Protein AF-A0A377CVL3-F1 (afdb_monomer_lite)

Secondary structure (DSSP, 8-state):
-GGGGTSSSTTTTEEEEEEE-SS-EEEEETTEEEEE-TT-EEEE-TT---EEEEES-SSS---EEEEEEE-SS----EEE-TTTS--EEE--GGGT--EEEEEEESTTT---SS--EEEEEEPTT---SS-S----TT--------S--TT--EEEEEEETTEEEEEEE-----

Sequence (174 aa):
MGKQLGVSYFLERRELGVINIGGAGTITVDGQCYEIGHRDALYVGKGAKEVVFASDDTATPAKFYYNCAPAHTTYPTKKVTPDEVSPVTLGDNLTSNRRTINKYFVPDVLETCQLSMGLTELAPGNLWNTMPCHTHERRMEVYFYFNMDDDACVFHMMGQPQETRHIVMHTSRR

Structure (mmCIF, N/CA/C/O backbone):
data_AF-A0A377CVL3-F1
#
_entry.id   AF-A0A377CVL3-F1
#
loop_
_atom_site.group_PDB
_atom_site.id
_atom_site.type_symbol
_atom_site.label_atom_id
_atom_site.label_alt_id
_atom_site.label_comp_id
_atom_site.label_asym_id
_atom_site.label_entity_id
_atom_site.label_seq_id
_atom_site.pdbx_PDB_ins_code
_atom_site.Cartn_x
_atom_site.Cartn_y
_atom_site.Cartn_z
_atom_site.occupancy
_atom_site.B_iso_or_equiv
_atom_site.auth_seq_id
_atom_site.auth_comp_id
_atom_site.auth_asym_id
_atom_site.auth_atom_id
_atom_site.pdbx_PDB_model_num
ATOM 1 N N . MET A 1 1 ? -0.498 5.983 21.688 1.00 65.56 1 MET A N 1
ATOM 2 C CA . MET A 1 1 ? -0.193 6.786 20.481 1.00 65.56 1 MET A CA 1
ATOM 3 C C . MET A 1 1 ? -0.801 8.195 20.491 1.00 65.56 1 MET A C 1
ATOM 5 O O . MET A 1 1 ? -0.075 9.129 20.193 1.00 65.56 1 MET A O 1
ATOM 9 N N . GLY A 1 2 ? -2.086 8.393 20.836 1.00 66.81 2 GLY A N 1
ATOM 10 C CA . GLY A 1 2 ? -2.780 9.688 20.651 1.00 66.81 2 GLY A CA 1
ATOM 11 C C . GLY A 1 2 ? -2.059 10.926 21.209 1.00 66.81 2 GLY A C 1
ATOM 12 O O . GLY A 1 2 ? -1.854 11.894 20.479 1.00 66.81 2 GLY A O 1
ATOM 13 N N . LYS A 1 3 ? -1.571 10.864 22.458 1.00 80.94 3 LYS A N 1
ATOM 14 C CA . LYS A 1 3 ? -0.873 11.991 23.111 1.00 80.9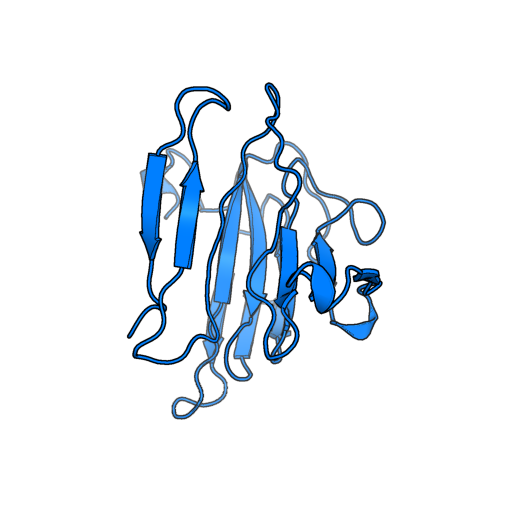4 3 LYS A CA 1
ATOM 15 C C . LYS A 1 3 ? 0.341 12.514 22.329 1.00 80.94 3 LYS A C 1
ATOM 17 O O . LYS A 1 3 ? 0.590 13.711 22.355 1.00 80.94 3 LYS A O 1
ATOM 22 N N . GLN A 1 4 ? 1.068 11.651 21.611 1.00 89.81 4 GLN A N 1
ATOM 23 C CA . GLN A 1 4 ? 2.229 12.053 20.796 1.00 89.81 4 GLN A CA 1
ATOM 24 C C . GLN A 1 4 ? 1.829 12.883 19.566 1.00 89.81 4 GLN A C 1
ATOM 26 O O . GLN A 1 4 ? 2.649 13.609 19.020 1.00 89.81 4 GLN A O 1
ATOM 31 N N . LEU A 1 5 ? 0.569 12.775 19.139 1.00 88.12 5 LEU A N 1
ATOM 32 C CA . LEU A 1 5 ? 0.000 13.475 17.989 1.00 88.12 5 LEU A CA 1
ATOM 33 C C . LEU A 1 5 ? -0.927 14.631 18.405 1.00 88.12 5 LEU A C 1
ATOM 35 O O . LEU A 1 5 ? -1.590 15.210 17.548 1.00 88.12 5 LEU A O 1
ATOM 39 N N . GLY A 1 6 ? -1.008 14.950 19.704 1.00 94.19 6 GLY A N 1
ATOM 40 C CA . GLY A 1 6 ? -1.902 15.990 20.227 1.00 94.19 6 GLY A CA 1
ATOM 41 C C . GLY A 1 6 ? -3.395 15.648 20.141 1.00 94.19 6 GLY A C 1
ATOM 42 O O . GLY A 1 6 ? -4.219 16.555 20.093 1.00 94.19 6 GLY A O 1
ATOM 43 N N . VAL A 1 7 ? -3.750 14.360 20.099 1.00 96.31 7 VAL A N 1
ATOM 44 C CA . VAL A 1 7 ? -5.135 13.859 19.997 1.00 96.31 7 VAL A CA 1
ATOM 45 C C . VAL A 1 7 ? -5.398 12.756 21.033 1.00 96.31 7 VAL A C 1
ATOM 47 O O . VAL A 1 7 ? -4.490 12.309 21.737 1.00 96.31 7 VAL A O 1
ATOM 50 N N . SER A 1 8 ? -6.636 12.289 21.151 1.00 97.12 8 SER A N 1
ATOM 51 C CA . SER A 1 8 ? -7.043 11.272 22.129 1.00 97.12 8 SER A CA 1
ATOM 52 C C . SER A 1 8 ? -6.582 9.867 21.724 1.00 97.12 8 SER A C 1
ATOM 54 O O . SER A 1 8 ? -6.094 9.110 22.562 1.00 97.12 8 SER A O 1
ATOM 56 N N . TYR A 1 9 ? -6.669 9.518 20.435 1.00 97.06 9 TYR A N 1
ATOM 57 C CA . TYR A 1 9 ? -6.281 8.205 19.895 1.00 97.06 9 TYR A CA 1
ATOM 58 C C . TYR A 1 9 ? -5.702 8.312 18.475 1.00 97.06 9 TYR A C 1
ATOM 60 O O . TYR A 1 9 ? -5.754 9.364 17.843 1.00 97.06 9 TYR A O 1
ATOM 68 N N . PHE A 1 10 ? -5.076 7.234 17.992 1.00 97.94 10 PHE A N 1
ATOM 69 C CA . PHE A 1 10 ? -4.224 7.256 16.795 1.00 97.94 10 PHE A CA 1
ATOM 70 C C . PHE A 1 10 ? -4.949 7.732 15.526 1.00 97.94 10 PHE A C 1
ATOM 72 O O . PHE A 1 10 ? -4.428 8.598 14.822 1.00 97.94 10 PHE A O 1
ATOM 79 N N . LEU A 1 11 ? -6.154 7.209 15.264 1.00 98.44 11 LEU A N 1
ATOM 80 C CA . LEU A 1 11 ? -6.927 7.491 14.049 1.00 98.44 11 LEU A CA 1
ATOM 81 C C . LEU A 1 11 ? -8.040 8.530 14.253 1.00 98.44 11 LEU A C 1
ATOM 83 O O . LEU A 1 11 ? -8.945 8.645 13.432 1.00 98.44 11 LEU A O 1
ATOM 87 N N . GLU A 1 12 ? -7.970 9.357 15.305 1.00 98.44 12 GLU A N 1
ATOM 88 C CA . GLU A 1 12 ? -8.983 10.397 15.573 1.00 98.44 12 GLU A CA 1
ATOM 89 C C . GLU A 1 12 ? -9.156 11.372 14.393 1.00 98.44 12 GLU A C 1
ATOM 91 O O . GLU A 1 12 ? -10.264 11.827 14.083 1.00 98.44 12 GLU A O 1
ATOM 96 N N . ARG A 1 13 ? -8.052 11.683 13.706 1.00 98.44 13 ARG A N 1
ATOM 97 C CA . ARG A 1 13 ? -7.980 12.627 12.577 1.00 98.44 13 ARG A CA 1
ATOM 98 C C . ARG A 1 13 ? -7.146 12.073 11.418 1.00 98.44 13 ARG A C 1
ATOM 100 O O . ARG A 1 13 ? -6.480 12.838 10.720 1.00 98.44 13 ARG A O 1
ATOM 107 N N . ARG A 1 14 ? -7.092 10.747 11.276 1.00 98.81 14 ARG A N 1
ATOM 108 C CA . ARG A 1 14 ? -6.212 10.040 10.336 1.00 98.81 14 ARG A CA 1
ATOM 109 C C . ARG A 1 14 ? -6.899 8.819 9.743 1.00 98.81 14 ARG A C 1
ATOM 111 O O . ARG A 1 14 ? -7.761 8.243 10.389 1.00 98.81 14 ARG A O 1
ATOM 118 N N . GLU A 1 15 ? -6.485 8.439 8.545 1.00 98.88 15 GLU A N 1
ATOM 119 C CA . GLU A 1 15 ? -6.808 7.168 7.898 1.00 98.88 15 GLU A CA 1
ATOM 120 C C . GLU A 1 15 ? -5.556 6.289 7.829 1.00 98.88 15 GLU A C 1
ATOM 122 O O . GLU A 1 15 ? -4.429 6.797 7.832 1.00 98.88 15 GLU A O 1
ATOM 127 N N . LEU A 1 16 ? -5.756 4.975 7.779 1.00 98.88 16 LEU A N 1
ATOM 128 C CA . LEU A 1 16 ? -4.691 3.979 7.789 1.00 98.88 16 LEU A CA 1
ATOM 129 C C . LEU A 1 16 ? -4.900 2.983 6.652 1.00 98.88 16 LEU A C 1
ATOM 131 O O . LEU A 1 16 ? -5.975 2.408 6.515 1.00 98.88 16 LEU A O 1
ATOM 135 N N . GLY A 1 17 ? -3.850 2.747 5.877 1.00 98.81 17 GLY A N 1
ATOM 136 C CA . GLY A 1 17 ? -3.789 1.655 4.917 1.00 98.81 17 GLY A CA 1
ATOM 137 C C . GLY A 1 17 ? -2.737 0.643 5.344 1.00 98.81 17 GLY A C 1
ATOM 138 O O . GLY A 1 17 ? -1.613 1.034 5.661 1.00 98.81 17 GLY A O 1
ATOM 139 N N . VAL A 1 18 ? -3.093 -0.641 5.346 1.00 98.88 18 VAL A N 1
ATOM 140 C CA . VAL A 1 18 ? -2.215 -1.755 5.726 1.00 98.88 18 VAL A CA 1
ATOM 141 C C . VAL A 1 18 ? -2.185 -2.794 4.611 1.00 98.88 18 VAL A C 1
ATOM 143 O O . VAL A 1 18 ? -3.242 -3.163 4.115 1.00 98.88 18 VAL A O 1
ATOM 146 N N . ILE A 1 19 ? -1.001 -3.292 4.249 1.00 98.75 19 ILE A N 1
ATOM 147 C CA . ILE A 1 19 ? -0.808 -4.444 3.354 1.00 98.75 19 ILE A CA 1
ATOM 148 C C . ILE A 1 19 ? 0.041 -5.479 4.096 1.00 98.75 19 ILE A C 1
ATOM 150 O O . ILE A 1 19 ? 1.114 -5.148 4.610 1.00 98.75 19 ILE A O 1
ATOM 154 N N . ASN A 1 20 ? -0.424 -6.726 4.163 1.00 98.62 20 ASN A N 1
ATOM 155 C CA . ASN A 1 20 ? 0.339 -7.811 4.771 1.00 98.62 20 ASN A CA 1
ATOM 156 C C . ASN A 1 20 ? 1.291 -8.448 3.750 1.00 98.62 20 ASN A C 1
ATOM 158 O O . ASN A 1 20 ? 0.863 -9.005 2.744 1.00 98.62 20 ASN A O 1
ATOM 162 N N . ILE A 1 21 ? 2.592 -8.394 4.023 1.00 97.69 21 ILE A N 1
ATOM 163 C CA . ILE A 1 21 ? 3.643 -8.980 3.171 1.00 97.69 21 ILE A CA 1
ATOM 164 C C . ILE A 1 21 ? 4.221 -10.281 3.759 1.00 97.69 21 ILE A C 1
ATOM 166 O O . ILE A 1 21 ? 5.152 -10.844 3.191 1.00 97.69 21 ILE A O 1
ATOM 170 N N . GLY A 1 22 ? 3.722 -10.725 4.918 1.00 97.25 22 GLY A N 1
ATOM 171 C CA . GLY A 1 22 ? 4.212 -11.885 5.672 1.00 97.25 22 GLY A CA 1
ATOM 172 C C . GLY A 1 22 ? 3.248 -13.070 5.633 1.00 97.25 22 GLY A C 1
ATOM 173 O O . GLY A 1 22 ? 2.514 -13.233 4.658 1.00 97.25 22 GLY A O 1
ATOM 174 N N . GLY A 1 23 ? 3.269 -13.891 6.689 1.00 98.00 23 GLY A N 1
ATOM 175 C CA . GLY A 1 23 ? 2.295 -14.968 6.900 1.00 98.00 23 GLY A CA 1
ATOM 176 C C . GLY A 1 23 ? 0.914 -14.449 7.312 1.00 98.00 23 GLY A C 1
ATOM 177 O O . GLY A 1 23 ? 0.699 -13.239 7.396 1.00 98.00 23 GLY A O 1
ATOM 178 N N . ALA A 1 24 ? -0.037 -15.355 7.542 1.00 98.56 24 ALA A N 1
ATOM 179 C CA . ALA A 1 24 ? -1.399 -14.988 7.927 1.00 98.56 24 ALA A CA 1
ATOM 180 C C . ALA A 1 24 ? -1.449 -14.331 9.317 1.00 98.56 24 ALA A C 1
ATOM 182 O O . ALA A 1 24 ? -0.663 -14.640 10.220 1.00 98.56 24 ALA A O 1
ATOM 183 N N . GLY A 1 25 ? -2.372 -13.390 9.470 1.00 98.62 25 GLY A N 1
ATOM 184 C CA . GLY A 1 25 ? -2.613 -12.725 10.734 1.00 98.62 25 GLY A CA 1
ATOM 185 C C . GLY A 1 25 ? -3.990 -12.090 10.789 1.00 98.62 25 GLY A C 1
ATOM 186 O O . GLY A 1 25 ? -4.764 -12.126 9.835 1.00 98.62 25 GLY A O 1
ATOM 187 N N . THR A 1 26 ? -4.264 -11.433 11.906 1.00 98.81 26 THR A N 1
ATOM 188 C CA . THR A 1 26 ? -5.544 -10.778 12.167 1.00 98.81 26 THR A CA 1
ATOM 189 C C . THR A 1 26 ? -5.319 -9.310 12.506 1.00 98.81 26 THR A C 1
ATOM 191 O O . THR A 1 26 ? -4.398 -8.963 13.250 1.00 98.81 26 THR A O 1
ATOM 194 N N . ILE A 1 27 ? -6.181 -8.441 11.977 1.00 98.81 27 ILE A N 1
ATOM 195 C CA . ILE A 1 27 ? -6.291 -7.049 12.415 1.00 98.81 27 ILE A CA 1
ATOM 196 C C . ILE A 1 27 ? -7.655 -6.857 13.073 1.00 98.81 27 ILE A C 1
ATOM 198 O O . ILE A 1 27 ? -8.690 -7.075 12.446 1.00 98.81 27 ILE A O 1
ATOM 202 N N . THR A 1 28 ? -7.668 -6.421 14.329 1.00 98.81 28 THR A N 1
ATOM 203 C CA . THR A 1 28 ? -8.895 -6.112 15.070 1.00 98.81 28 THR A CA 1
ATOM 204 C C . THR A 1 28 ? -9.067 -4.602 15.171 1.00 98.81 28 THR A C 1
ATOM 206 O O . THR A 1 28 ? -8.184 -3.920 15.685 1.00 98.81 28 THR A O 1
ATOM 209 N N . VAL A 1 29 ? -10.201 -4.077 14.703 1.00 98.75 29 VAL A N 1
ATOM 210 C CA . VAL A 1 29 ? -10.555 -2.650 14.749 1.00 98.75 29 VAL A CA 1
ATOM 211 C C . VAL A 1 29 ? -11.770 -2.477 15.650 1.00 98.75 29 VAL A C 1
ATOM 213 O O . VAL A 1 29 ? -12.847 -2.961 15.317 1.00 98.75 29 VAL A O 1
ATOM 216 N N . ASP A 1 30 ? -11.599 -1.816 16.796 1.00 98.31 30 ASP A N 1
ATOM 217 C CA . ASP A 1 30 ? -12.669 -1.578 17.782 1.00 98.31 30 ASP A CA 1
ATOM 218 C C . ASP A 1 30 ? -13.495 -2.844 18.122 1.00 98.31 30 ASP A C 1
ATOM 220 O O . ASP A 1 30 ? -14.720 -2.812 18.244 1.00 98.31 30 ASP A O 1
ATOM 224 N N . GLY A 1 31 ? -12.812 -3.986 18.256 1.00 98.06 31 GLY A N 1
ATOM 225 C CA . GLY A 1 31 ? -13.414 -5.292 18.552 1.00 98.06 31 GLY A CA 1
ATOM 226 C C . GLY A 1 31 ? -13.879 -6.097 17.332 1.00 98.06 31 GLY A C 1
ATOM 227 O O . GLY A 1 31 ? -14.180 -7.280 17.478 1.00 98.06 31 GLY A O 1
ATOM 228 N N . GLN A 1 32 ? -13.896 -5.519 16.127 1.00 98.56 32 GLN A N 1
ATOM 229 C CA . GLN A 1 32 ? -14.188 -6.248 14.892 1.00 98.56 32 GLN A CA 1
ATOM 230 C C . GLN A 1 32 ? -12.914 -6.868 14.310 1.00 98.56 32 GLN A C 1
ATOM 232 O O . GLN A 1 32 ? -11.987 -6.149 13.940 1.00 98.56 32 GLN A O 1
ATOM 237 N N . CYS A 1 33 ? -12.873 -8.196 14.200 1.00 98.50 33 CYS A N 1
ATOM 238 C CA . CYS A 1 33 ? -11.734 -8.921 13.637 1.00 98.50 33 CYS A CA 1
ATOM 239 C C . CYS A 1 33 ? -11.814 -9.040 12.112 1.00 98.50 33 CYS A C 1
ATOM 241 O O . CYS A 1 33 ? -12.864 -9.361 11.555 1.00 98.50 33 CYS A O 1
ATOM 243 N N . TYR A 1 34 ? -10.670 -8.844 11.464 1.00 98.81 34 TYR A N 1
ATOM 244 C CA . TYR A 1 34 ? -10.445 -9.076 10.045 1.00 98.81 34 TYR A CA 1
ATOM 245 C C . TYR A 1 34 ? -9.271 -10.042 9.898 1.00 98.81 34 TYR A C 1
ATOM 247 O O . TYR A 1 34 ? -8.158 -9.721 10.311 1.00 98.81 34 TYR A O 1
ATOM 255 N N . GLU A 1 35 ? -9.508 -11.206 9.301 1.00 98.69 35 GLU A N 1
ATOM 256 C CA . GLU A 1 35 ? -8.434 -12.112 8.885 1.00 98.69 35 GLU A CA 1
ATOM 257 C C . GLU A 1 35 ? -7.728 -11.510 7.670 1.00 98.69 35 GLU A C 1
ATOM 259 O O . GLU A 1 35 ? -8.383 -11.141 6.691 1.00 98.69 35 GLU A O 1
ATOM 264 N N . ILE A 1 36 ? -6.406 -11.395 7.724 1.00 98.75 36 ILE A N 1
ATOM 265 C CA . ILE A 1 36 ? -5.567 -10.762 6.708 1.00 98.75 36 ILE A CA 1
ATOM 266 C C . ILE A 1 36 ? -4.468 -11.753 6.317 1.00 98.75 36 ILE A C 1
ATOM 268 O O . ILE A 1 36 ? -3.436 -11.877 6.982 1.00 98.75 36 ILE A O 1
ATOM 272 N N . GLY A 1 37 ? -4.694 -12.463 5.213 1.00 98.56 37 GLY A N 1
ATOM 273 C CA . GLY A 1 37 ? -3.727 -13.388 4.634 1.00 98.56 37 GLY A CA 1
ATOM 274 C C . GLY A 1 37 ? -2.525 -12.688 3.996 1.00 98.56 37 GLY A C 1
ATOM 275 O O . GLY A 1 37 ? -2.378 -11.464 4.033 1.00 98.56 37 GLY A O 1
ATOM 276 N N . HIS A 1 38 ? -1.649 -13.479 3.376 1.00 97.81 38 HIS A N 1
ATOM 277 C CA . HIS A 1 38 ? -0.552 -12.940 2.576 1.00 97.81 38 HIS A CA 1
ATOM 278 C C . HIS A 1 38 ? -1.105 -12.109 1.408 1.00 97.81 38 HIS A C 1
ATOM 280 O O . HIS A 1 38 ? -1.939 -12.596 0.650 1.00 97.81 38 HIS A O 1
ATOM 286 N N . ARG A 1 39 ? -0.614 -10.875 1.249 1.00 97.31 39 ARG A N 1
ATOM 287 C CA . ARG A 1 39 ? -1.073 -9.868 0.274 1.00 97.31 39 ARG A CA 1
ATOM 288 C C . ARG A 1 39 ? -2.506 -9.367 0.464 1.00 97.31 39 ARG A C 1
ATOM 290 O O . ARG A 1 39 ? -2.937 -8.529 -0.317 1.00 97.31 39 ARG A O 1
ATOM 297 N N . ASP A 1 40 ? -3.213 -9.769 1.515 1.00 98.50 40 ASP A N 1
ATOM 298 C CA . ASP A 1 40 ? -4.433 -9.060 1.894 1.00 98.50 40 ASP A CA 1
ATOM 299 C C . ASP A 1 40 ? -4.090 -7.668 2.441 1.00 98.50 40 ASP A C 1
ATOM 301 O O . ASP A 1 40 ? -3.013 -7.421 3.003 1.00 98.50 40 ASP A O 1
ATOM 305 N N . ALA A 1 41 ? -5.042 -6.753 2.303 1.00 98.75 41 ALA A N 1
ATOM 306 C CA . ALA A 1 41 ? -4.935 -5.389 2.779 1.00 98.75 41 ALA A CA 1
ATOM 307 C C . ALA A 1 41 ? -6.164 -4.979 3.595 1.00 98.75 41 ALA A C 1
ATOM 309 O O . ALA A 1 41 ? -7.261 -5.512 3.423 1.00 98.75 41 ALA A O 1
ATOM 310 N N . LEU A 1 42 ? -5.988 -3.993 4.472 1.00 98.88 42 LEU A N 1
ATOM 311 C CA . LEU A 1 42 ? -7.071 -3.379 5.232 1.00 98.88 42 LEU A CA 1
ATOM 312 C C . LEU A 1 42 ? -6.931 -1.860 5.195 1.00 98.88 42 LEU A C 1
ATOM 314 O O . LEU A 1 42 ? -5.904 -1.309 5.597 1.00 98.88 42 LEU A O 1
ATOM 318 N N . TYR A 1 43 ? -7.985 -1.189 4.742 1.00 98.88 43 TYR A N 1
ATOM 319 C CA . TYR A 1 43 ? -8.178 0.238 4.960 1.00 98.88 43 TYR A CA 1
ATOM 320 C C . TYR A 1 43 ? -8.980 0.447 6.242 1.00 98.88 43 TYR A C 1
ATOM 322 O O . TYR A 1 43 ? -10.035 -0.164 6.408 1.00 98.88 43 TYR A O 1
ATOM 330 N N . VAL A 1 44 ? -8.504 1.326 7.124 1.00 98.88 44 VAL A N 1
ATOM 331 C CA . VAL A 1 44 ? -9.195 1.744 8.347 1.00 98.88 44 VAL A CA 1
ATOM 332 C C . VAL A 1 44 ? -9.428 3.249 8.288 1.00 98.88 44 VAL A C 1
ATOM 334 O O . VAL A 1 44 ? -8.487 4.049 8.278 1.00 98.88 44 VAL A O 1
ATOM 337 N N . GLY A 1 45 ? -10.702 3.631 8.251 1.00 98.75 45 GLY A N 1
ATOM 338 C CA . GLY A 1 45 ? -11.111 5.026 8.180 1.00 98.75 45 GLY A CA 1
ATOM 339 C C . GLY A 1 45 ? -10.886 5.801 9.480 1.00 98.75 45 GLY A C 1
ATOM 340 O O . GLY A 1 45 ? -10.637 5.252 10.556 1.00 98.75 45 GLY A O 1
ATOM 341 N N . LYS A 1 46 ? -11.029 7.125 9.379 1.00 98.75 46 LYS A N 1
ATOM 342 C CA . LYS A 1 46 ? -10.983 8.042 10.522 1.00 98.75 46 LYS A CA 1
ATOM 343 C C . LYS A 1 46 ? -11.992 7.654 11.603 1.00 98.75 46 LYS A C 1
ATOM 345 O O . LYS A 1 46 ? -13.171 7.475 11.314 1.00 98.75 46 LYS A O 1
ATOM 350 N N . GLY A 1 47 ? -11.558 7.673 12.860 1.00 98.31 47 GLY A N 1
ATOM 351 C CA . GLY A 1 47 ? -12.418 7.510 14.036 1.00 98.31 47 GLY A CA 1
ATOM 352 C C . GLY A 1 47 ? -12.251 6.184 14.774 1.00 98.31 47 GLY A C 1
ATOM 353 O O . GLY A 1 47 ? -12.703 6.101 15.914 1.00 98.31 47 GLY A O 1
ATOM 354 N N . ALA A 1 48 ? -11.558 5.204 14.185 1.00 98.31 48 ALA A N 1
ATOM 355 C CA . ALA A 1 48 ? -11.225 3.962 14.876 1.00 98.31 48 ALA A CA 1
ATOM 356 C C . ALA A 1 48 ? -10.359 4.242 16.117 1.00 98.31 48 ALA A C 1
ATOM 358 O O . ALA A 1 48 ? -9.341 4.945 16.032 1.00 98.31 48 ALA A O 1
ATOM 359 N N . LYS A 1 49 ? -10.766 3.734 17.283 1.00 97.62 49 LYS A N 1
ATOM 360 C CA . LYS A 1 49 ? -10.106 4.053 18.560 1.00 97.62 49 LYS A CA 1
ATOM 361 C C . LYS A 1 49 ? -8.923 3.136 18.826 1.00 97.62 49 LYS A C 1
ATOM 363 O O . LYS A 1 49 ? -7.868 3.617 19.249 1.00 97.62 49 LYS A O 1
ATOM 368 N N . GLU A 1 50 ? -9.092 1.849 18.552 1.00 97.56 50 GLU A N 1
ATOM 369 C CA . GLU A 1 50 ? -8.092 0.812 18.765 1.00 97.56 50 GLU A CA 1
ATOM 370 C C . GLU A 1 50 ? -7.924 -0.058 17.516 1.00 97.56 50 GLU A C 1
ATOM 372 O O . GLU A 1 50 ? -8.896 -0.486 16.893 1.00 97.56 50 GLU A O 1
ATOM 377 N N . VAL A 1 51 ? -6.663 -0.310 17.156 1.00 98.44 51 VAL A N 1
ATOM 378 C CA . VAL A 1 51 ? -6.274 -1.236 16.090 1.00 98.44 51 VAL A CA 1
ATOM 379 C C . VAL A 1 51 ? -5.225 -2.179 16.663 1.00 98.44 51 VAL A C 1
ATOM 381 O O . VAL A 1 51 ? -4.154 -1.728 17.078 1.00 98.44 51 VAL A O 1
ATOM 384 N N . VAL A 1 52 ? -5.537 -3.471 16.702 1.00 98.62 52 VAL A N 1
ATOM 385 C CA . VAL A 1 52 ? -4.669 -4.525 17.242 1.00 98.62 52 VAL A CA 1
ATOM 386 C C . VAL A 1 52 ? -4.223 -5.429 16.103 1.00 98.62 52 VAL A C 1
ATOM 388 O O . VAL A 1 52 ? -5.040 -5.848 15.290 1.00 98.62 52 VAL A O 1
ATOM 391 N N . PHE A 1 53 ? -2.929 -5.731 16.054 1.00 98.69 53 PHE A N 1
ATOM 392 C CA . PHE A 1 53 ? -2.324 -6.604 15.052 1.00 98.69 53 PHE A CA 1
ATOM 393 C C . PHE A 1 53 ? -1.862 -7.895 15.722 1.00 98.69 53 PHE A C 1
ATOM 395 O O . PHE A 1 53 ? -1.193 -7.843 16.756 1.00 98.69 53 PHE A O 1
ATOM 402 N N . ALA A 1 54 ? -2.175 -9.035 15.118 1.00 98.69 54 ALA A N 1
ATOM 403 C CA . ALA A 1 54 ? -1.739 -10.348 15.574 1.00 98.69 54 ALA A CA 1
ATOM 404 C C . ALA A 1 54 ? -1.256 -11.194 14.390 1.00 98.69 54 ALA A C 1
ATOM 406 O O . ALA A 1 54 ? -1.729 -11.029 13.268 1.00 98.69 54 ALA A O 1
ATOM 407 N N . SER A 1 55 ? -0.300 -12.086 14.647 1.00 98.62 55 SER A N 1
ATOM 408 C CA . SER A 1 55 ? 0.065 -13.162 13.718 1.00 98.62 55 SER A CA 1
ATOM 409 C C . SER A 1 55 ? -0.616 -14.445 14.162 1.00 98.62 55 SER A C 1
ATOM 411 O O . SER A 1 55 ? -0.679 -14.700 15.366 1.00 98.62 55 SER A O 1
ATOM 413 N N . ASP A 1 56 ? -1.072 -15.247 13.207 1.00 98.00 56 ASP A N 1
ATOM 414 C CA . ASP A 1 56 ? -1.724 -16.523 13.516 1.00 98.00 56 ASP A CA 1
ATOM 415 C C . ASP A 1 56 ? -0.685 -17.606 13.854 1.00 98.00 56 ASP A C 1
ATOM 417 O O . ASP A 1 56 ? -0.934 -18.486 14.676 1.00 98.00 56 ASP A O 1
ATOM 421 N N . ASP A 1 57 ? 0.511 -17.500 13.266 1.00 97.81 57 ASP A N 1
ATOM 422 C CA . ASP A 1 57 ? 1.661 -18.366 13.517 1.00 97.81 57 ASP A CA 1
ATOM 423 C C . ASP A 1 57 ? 2.911 -17.535 13.850 1.00 97.81 57 ASP A C 1
ATOM 425 O O . ASP A 1 57 ? 3.246 -16.564 13.170 1.00 97.81 57 ASP A O 1
ATOM 429 N N . THR A 1 58 ? 3.629 -17.923 14.906 1.00 96.44 58 THR A N 1
ATOM 430 C CA . THR A 1 58 ? 4.875 -17.264 15.323 1.00 96.44 58 THR A CA 1
ATOM 431 C C . THR A 1 58 ? 6.077 -17.686 14.481 1.00 96.44 58 THR A C 1
ATOM 433 O O . THR A 1 58 ? 7.050 -16.933 14.417 1.00 96.44 58 THR A O 1
ATOM 436 N N . ALA A 1 59 ? 6.026 -18.852 13.823 1.00 97.38 59 ALA A N 1
ATOM 437 C CA . ALA A 1 59 ? 7.086 -19.311 12.927 1.00 97.38 59 ALA A CA 1
ATOM 438 C C . ALA A 1 59 ? 7.041 -18.594 11.567 1.00 97.38 59 ALA A C 1
ATOM 440 O O 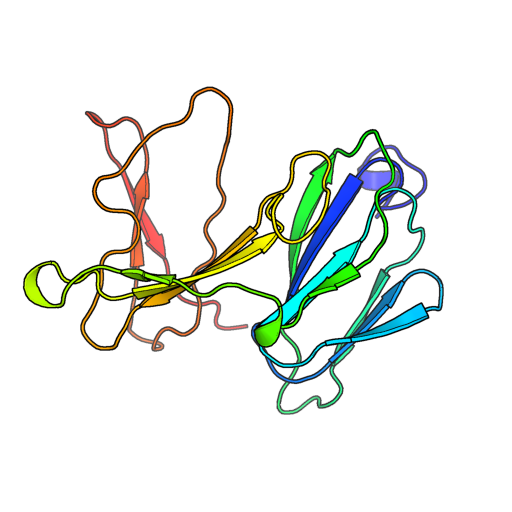. ALA A 1 59 ? 8.088 -18.310 10.983 1.00 97.38 59 ALA A O 1
ATOM 441 N N . THR A 1 60 ? 5.845 -18.241 11.092 1.00 96.19 60 THR A N 1
ATOM 442 C CA . THR A 1 60 ? 5.630 -17.400 9.907 1.00 96.19 60 THR A CA 1
ATOM 443 C C . THR A 1 60 ? 4.788 -16.162 10.237 1.00 96.19 60 THR A C 1
ATOM 445 O O . THR A 1 60 ? 3.620 -16.083 9.859 1.00 96.19 60 THR A O 1
ATOM 448 N N . PRO A 1 61 ? 5.371 -15.156 10.919 1.00 98.00 61 PRO A N 1
ATOM 449 C CA . PRO A 1 61 ? 4.613 -14.005 11.384 1.00 98.00 61 PRO A CA 1
ATOM 450 C C . PRO A 1 61 ? 4.070 -13.164 10.226 1.00 98.00 61 PRO A C 1
ATOM 452 O O . PRO A 1 61 ? 4.699 -13.013 9.167 1.00 98.00 61 PRO A O 1
ATOM 455 N N . ALA A 1 62 ? 2.915 -12.551 10.464 1.00 98.38 62 ALA A N 1
ATOM 456 C CA . ALA A 1 62 ? 2.393 -11.502 9.612 1.00 98.38 62 ALA A CA 1
ATOM 457 C C . ALA A 1 62 ? 3.329 -10.288 9.635 1.00 98.38 62 ALA A C 1
ATOM 459 O O . ALA A 1 62 ? 3.933 -9.946 10.655 1.00 98.38 62 ALA A O 1
ATOM 460 N N . LYS A 1 63 ? 3.443 -9.612 8.492 1.00 98.00 63 LYS A N 1
ATOM 461 C CA . LYS A 1 63 ? 4.270 -8.411 8.333 1.00 98.00 63 LYS A CA 1
ATOM 462 C C . LYS A 1 63 ? 3.385 -7.300 7.789 1.00 98.00 63 LYS A C 1
ATOM 464 O O . LYS A 1 63 ? 3.221 -7.147 6.584 1.00 98.00 63 LYS A O 1
ATOM 469 N N . PHE A 1 64 ? 2.779 -6.540 8.691 1.00 98.50 64 PHE A N 1
ATOM 470 C CA . PHE A 1 64 ? 1.852 -5.468 8.342 1.00 98.50 64 PHE A CA 1
ATOM 471 C C . PHE A 1 64 ? 2.608 -4.178 8.009 1.00 98.50 64 PHE A C 1
ATOM 473 O O . PHE A 1 64 ? 2.972 -3.408 8.899 1.00 98.50 64 PHE A O 1
ATOM 480 N N . TYR A 1 65 ? 2.840 -3.927 6.719 1.00 98.44 65 TYR A N 1
ATOM 481 C CA . TYR A 1 65 ? 3.330 -2.629 6.262 1.00 98.44 65 TYR A CA 1
ATOM 482 C C . TYR A 1 65 ? 2.168 -1.638 6.220 1.00 98.44 65 TYR A C 1
ATOM 484 O O . TYR A 1 65 ? 1.113 -1.951 5.668 1.00 98.44 65 TYR A O 1
ATOM 492 N N . TYR A 1 66 ? 2.352 -0.441 6.781 1.00 98.62 66 TYR A N 1
ATOM 493 C CA . TYR A 1 66 ? 1.290 0.556 6.838 1.00 98.62 66 TYR A CA 1
ATOM 494 C C . TYR A 1 66 ? 1.747 1.955 6.431 1.00 98.62 66 TYR A C 1
ATOM 496 O O . TYR A 1 66 ? 2.889 2.351 6.659 1.00 98.62 66 TYR A O 1
ATOM 504 N N . ASN A 1 67 ? 0.806 2.729 5.891 1.00 98.75 67 ASN A N 1
ATOM 505 C CA . ASN A 1 67 ? 0.904 4.182 5.789 1.00 98.75 67 ASN A CA 1
ATOM 506 C C . ASN A 1 67 ? -0.297 4.823 6.480 1.00 98.75 67 ASN A C 1
ATOM 508 O O . ASN A 1 67 ? -1.419 4.325 6.405 1.00 98.75 67 ASN A O 1
ATOM 512 N N . CYS A 1 68 ? -0.053 5.941 7.159 1.00 98.62 68 CYS A N 1
ATOM 513 C CA . CYS A 1 68 ? -1.070 6.670 7.905 1.00 98.62 68 CYS A CA 1
ATOM 514 C C . CYS A 1 68 ? -1.022 8.155 7.541 1.00 98.62 68 CYS A C 1
ATOM 516 O O . CYS A 1 68 ? -0.001 8.819 7.740 1.00 98.62 68 CYS A O 1
ATOM 518 N N . ALA A 1 69 ? -2.140 8.687 7.054 1.00 98.62 69 ALA A N 1
ATOM 519 C CA . ALA A 1 69 ? -2.259 10.064 6.585 1.00 98.62 69 ALA A CA 1
ATOM 520 C C . ALA A 1 69 ? -3.384 10.802 7.330 1.00 98.62 69 ALA A C 1
ATOM 522 O O . ALA A 1 69 ? -4.301 10.162 7.844 1.00 98.62 69 ALA A O 1
ATOM 523 N N . PRO A 1 70 ? -3.341 12.142 7.442 1.00 98.69 70 PRO A N 1
ATOM 524 C CA . PRO A 1 70 ? -4.468 12.912 7.958 1.00 98.69 70 PRO A CA 1
ATOM 525 C C . PRO A 1 70 ? -5.756 12.643 7.172 1.00 98.69 70 PRO A C 1
ATOM 527 O O . PRO A 1 70 ? -5.741 12.534 5.952 1.00 98.69 70 PRO A O 1
ATOM 530 N N . ALA A 1 71 ? -6.882 12.584 7.869 1.00 98.75 71 ALA A N 1
ATOM 531 C CA . ALA A 1 71 ? -8.190 12.373 7.271 1.00 98.75 71 ALA A CA 1
ATOM 532 C C . ALA A 1 71 ? -9.199 13.328 7.901 1.00 98.75 71 ALA A C 1
ATOM 534 O O . ALA A 1 71 ? -9.208 13.535 9.120 1.00 98.75 71 ALA A O 1
ATOM 535 N N . HIS A 1 72 ? -10.039 13.928 7.064 1.00 98.50 72 HIS A N 1
ATOM 536 C CA . HIS A 1 72 ? -11.040 14.910 7.489 1.00 98.50 72 HIS A CA 1
ATOM 537 C C . HIS A 1 72 ? -12.458 14.345 7.464 1.00 98.50 72 HIS A C 1
ATOM 539 O O . HIS A 1 72 ? -13.310 14.824 8.207 1.00 98.50 72 HIS A O 1
ATOM 545 N N . THR A 1 73 ? -12.678 13.290 6.682 1.00 98.56 73 THR A N 1
ATOM 546 C CA . THR A 1 73 ? -13.926 12.534 6.630 1.00 98.56 73 THR A CA 1
ATOM 547 C C . THR A 1 73 ? -13.684 11.084 7.048 1.00 98.56 73 THR A C 1
ATOM 549 O O . THR A 1 73 ? -12.552 10.595 7.016 1.00 98.56 73 THR A O 1
ATOM 552 N N . THR A 1 74 ? -14.74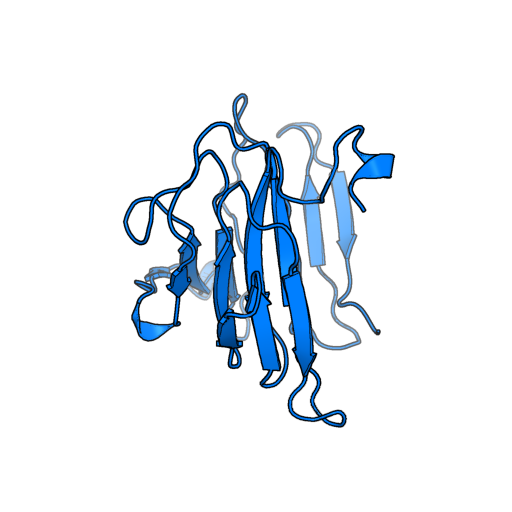0 10.418 7.500 1.00 98.81 74 THR A N 1
ATOM 553 C CA . THR A 1 74 ? -14.723 8.987 7.800 1.00 98.81 74 THR A CA 1
ATOM 554 C C . THR A 1 74 ? -15.251 8.238 6.584 1.00 98.81 74 THR A C 1
ATOM 556 O O . THR A 1 74 ? -16.399 8.433 6.197 1.00 98.81 74 THR A O 1
ATOM 559 N N . TYR A 1 75 ? -14.417 7.370 6.020 1.00 98.81 75 TYR A N 1
ATOM 560 C CA . TYR A 1 75 ? -14.809 6.368 5.028 1.00 98.81 75 TYR A CA 1
ATOM 561 C C . TYR A 1 75 ? -14.841 4.972 5.668 1.00 98.81 75 TYR A C 1
ATOM 563 O O . TYR A 1 75 ? -14.208 4.774 6.711 1.00 98.81 75 TYR A O 1
ATOM 571 N N . PRO A 1 76 ? -15.603 4.013 5.111 1.00 98.56 76 PRO A N 1
ATOM 572 C CA . PRO A 1 76 ? -15.786 2.703 5.729 1.00 98.56 76 PRO A CA 1
ATOM 573 C C . PRO A 1 76 ? -14.483 1.898 5.768 1.00 98.56 76 PRO A C 1
ATOM 575 O O . PRO A 1 76 ? -13.767 1.817 4.773 1.00 98.56 76 PRO A O 1
ATOM 578 N N . THR A 1 77 ? -14.212 1.251 6.905 1.00 98.81 77 THR A N 1
ATOM 579 C CA . THR A 1 77 ? -13.165 0.223 7.012 1.00 98.81 77 THR A CA 1
ATOM 580 C C . THR A 1 77 ? -13.467 -0.907 6.030 1.00 98.81 77 THR A C 1
ATOM 582 O O . THR A 1 77 ? -14.589 -1.415 5.998 1.00 98.81 77 THR A O 1
ATOM 585 N N . LYS A 1 78 ? -12.480 -1.299 5.220 1.00 98.75 78 LYS A N 1
ATOM 586 C CA . LYS A 1 78 ? -12.662 -2.286 4.149 1.00 98.75 78 LYS A CA 1
ATOM 587 C C . LYS A 1 78 ? -11.423 -3.162 3.993 1.00 98.75 78 LYS A C 1
ATOM 589 O O . LYS A 1 78 ? -10.316 -2.651 3.814 1.00 98.75 78 LYS A O 1
ATOM 594 N N . LYS A 1 79 ? -11.626 -4.482 4.038 1.00 98.75 79 LYS A N 1
ATOM 595 C CA . LYS A 1 79 ? -10.632 -5.475 3.611 1.00 98.75 79 LYS A CA 1
ATOM 596 C C . LYS A 1 79 ? -10.577 -5.481 2.082 1.00 98.75 79 LYS A C 1
ATOM 598 O O . LYS A 1 79 ? -11.622 -5.401 1.446 1.00 98.75 79 LYS A O 1
ATOM 603 N N . VAL A 1 80 ? -9.376 -5.560 1.523 1.00 98.50 80 VAL A N 1
ATOM 604 C CA . VAL A 1 80 ? -9.138 -5.695 0.083 1.00 98.50 80 VAL A CA 1
ATOM 605 C C . VAL A 1 80 ? -8.254 -6.913 -0.132 1.00 98.50 80 VAL A C 1
ATOM 607 O O . VAL A 1 80 ? -7.141 -6.976 0.392 1.00 98.50 80 VAL A O 1
ATOM 610 N N . THR A 1 81 ? -8.760 -7.878 -0.886 1.00 97.38 81 THR A N 1
ATOM 611 C CA . THR A 1 81 ? -8.025 -9.087 -1.280 1.00 97.38 81 THR A CA 1
ATOM 612 C C . THR A 1 81 ? -7.321 -8.892 -2.627 1.00 97.38 81 THR A C 1
ATOM 614 O O . THR A 1 81 ? -7.725 -8.022 -3.402 1.00 97.38 81 THR A O 1
ATOM 617 N N . PRO A 1 82 ? -6.301 -9.704 -2.964 1.00 92.94 82 PRO A N 1
ATOM 618 C CA . PRO A 1 82 ? -5.681 -9.677 -4.290 1.00 92.94 82 PRO A CA 1
ATOM 619 C C . PRO A 1 82 ? -6.671 -9.852 -5.454 1.00 92.94 82 PRO A C 1
ATOM 621 O O . PRO A 1 82 ? -6.436 -9.289 -6.519 1.00 92.94 82 PRO A O 1
ATOM 624 N N . ASP A 1 83 ? -7.777 -10.575 -5.245 1.00 91.75 83 ASP A N 1
ATOM 625 C CA . ASP A 1 83 ? -8.813 -10.816 -6.263 1.00 91.75 83 ASP A CA 1
ATOM 626 C C . ASP A 1 83 ? -9.690 -9.582 -6.533 1.00 91.75 83 ASP A C 1
ATOM 628 O O . ASP A 1 83 ? -10.245 -9.427 -7.621 1.00 91.75 83 ASP A O 1
ATOM 632 N N . GLU A 1 84 ? -9.816 -8.685 -5.552 1.00 89.75 84 GLU A N 1
ATOM 633 C CA . GLU A 1 84 ? -10.520 -7.404 -5.698 1.00 89.75 84 GLU A CA 1
ATOM 634 C C . GLU A 1 84 ? -9.632 -6.319 -6.317 1.00 89.75 84 GLU A C 1
ATOM 636 O O . GLU A 1 84 ? -10.114 -5.260 -6.731 1.00 89.75 84 GLU A O 1
ATOM 641 N N . VAL A 1 85 ? -8.326 -6.570 -6.385 1.00 90.38 85 VAL A N 1
ATOM 642 C CA . VAL A 1 85 ? -7.388 -5.710 -7.090 1.00 90.38 85 VAL A CA 1
ATOM 643 C C . VAL A 1 85 ? -7.435 -6.058 -8.574 1.00 90.38 85 VAL A C 1
ATOM 645 O O . VAL A 1 85 ? -7.493 -7.218 -8.955 1.00 90.38 85 VAL A O 1
ATOM 648 N N . SER A 1 86 ? -7.391 -5.051 -9.446 1.00 85.75 86 SER A N 1
ATOM 649 C CA . SER A 1 86 ? -7.224 -5.258 -10.892 1.00 85.75 86 SER A CA 1
ATOM 650 C C . SER A 1 86 ? -5.730 -5.233 -11.249 1.00 85.75 86 SER A C 1
ATOM 652 O O . SER A 1 86 ? -5.193 -4.139 -11.475 1.00 85.75 86 SER A O 1
ATOM 654 N N . PRO A 1 87 ? -5.016 -6.382 -11.257 1.00 92.38 87 PRO A N 1
ATOM 655 C CA . PRO A 1 87 ? -3.594 -6.414 -11.564 1.00 92.38 87 PRO A CA 1
ATOM 656 C C . PRO A 1 87 ? -3.346 -6.020 -13.018 1.00 92.38 87 PRO A C 1
ATOM 658 O O . PRO A 1 87 ? -4.052 -6.441 -13.933 1.00 92.38 87 PRO A O 1
ATOM 661 N N . VAL A 1 88 ? -2.291 -5.240 -13.243 1.00 94.94 88 VAL A N 1
ATOM 662 C CA . VAL A 1 88 ? -1.862 -4.861 -14.593 1.00 94.94 88 VAL A CA 1
ATOM 663 C C . VAL A 1 88 ? -0.407 -5.258 -14.785 1.00 94.94 88 VAL A C 1
ATOM 665 O O . VAL A 1 88 ? 0.481 -4.725 -14.116 1.00 94.94 88 VAL A O 1
ATOM 668 N N . THR A 1 89 ? -0.152 -6.179 -15.715 1.00 96.62 89 THR A N 1
ATOM 669 C CA . THR A 1 89 ? 1.211 -6.561 -16.096 1.00 96.62 89 THR A CA 1
ATOM 670 C C . THR A 1 89 ? 1.689 -5.720 -17.273 1.00 96.62 89 THR A C 1
ATOM 672 O O . THR A 1 89 ? 1.087 -5.726 -18.345 1.00 96.62 89 THR A O 1
ATOM 675 N N . LEU A 1 90 ? 2.793 -5.004 -17.075 1.00 96.81 90 LEU A N 1
ATOM 676 C CA . LEU A 1 90 ? 3.359 -4.045 -18.024 1.00 96.81 90 LEU A CA 1
ATOM 677 C C . LEU A 1 90 ? 4.855 -4.289 -18.221 1.00 96.81 90 LEU A C 1
ATOM 679 O O . LEU A 1 90 ? 5.483 -5.041 -17.475 1.00 96.81 90 LEU A O 1
ATOM 683 N N . GLY A 1 91 ? 5.426 -3.591 -19.201 1.00 97.00 91 GLY A N 1
ATOM 684 C CA . GLY A 1 91 ? 6.856 -3.621 -19.482 1.00 97.00 91 GLY A CA 1
ATOM 685 C C . GLY A 1 91 ? 7.304 -4.867 -20.239 1.00 97.00 91 GLY A C 1
ATOM 686 O O . GLY A 1 91 ? 6.497 -5.736 -20.590 1.00 97.00 91 GLY A O 1
ATOM 687 N N . ASP A 1 92 ? 8.609 -4.923 -20.469 1.00 97.69 92 ASP A N 1
ATOM 688 C CA . ASP A 1 92 ? 9.293 -5.923 -21.283 1.00 97.69 92 ASP A CA 1
ATOM 689 C C . ASP A 1 92 ? 10.643 -6.297 -20.648 1.00 97.69 92 ASP A C 1
ATOM 691 O O . ASP A 1 92 ? 11.248 -5.493 -19.927 1.00 97.69 92 ASP A O 1
ATOM 695 N N . ASN A 1 93 ? 11.120 -7.513 -20.922 1.00 97.81 93 ASN A N 1
ATOM 696 C CA . ASN A 1 93 ? 12.424 -7.983 -20.454 1.00 97.81 93 ASN A CA 1
ATOM 697 C C . ASN A 1 93 ? 13.575 -7.180 -21.082 1.00 97.81 93 ASN A C 1
ATOM 699 O O . ASN A 1 93 ? 14.571 -6.924 -20.410 1.00 97.81 93 ASN A O 1
ATOM 703 N N . LEU A 1 94 ? 13.433 -6.733 -22.336 1.00 98.00 94 LEU A N 1
ATOM 704 C CA . LEU A 1 94 ? 14.430 -5.922 -23.046 1.00 98.00 94 LEU A CA 1
ATOM 705 C C . LEU A 1 94 ? 14.695 -4.582 -22.350 1.00 98.00 94 LEU A C 1
ATOM 707 O O . LEU A 1 94 ? 15.805 -4.060 -22.411 1.00 98.00 94 LEU A O 1
ATOM 711 N N . THR A 1 95 ? 13.689 -4.034 -21.668 1.00 97.31 95 THR A N 1
ATOM 712 C CA . THR A 1 95 ? 13.791 -2.799 -20.877 1.00 97.31 95 THR A CA 1
ATOM 713 C C . THR A 1 95 ? 13.946 -3.065 -19.378 1.00 97.31 95 THR A C 1
ATOM 715 O O . THR A 1 95 ? 13.928 -2.122 -18.587 1.00 97.31 95 THR A O 1
ATOM 718 N N . SER A 1 96 ? 14.099 -4.335 -18.980 1.00 97.81 96 SER A N 1
ATOM 719 C CA . SER A 1 96 ? 14.243 -4.795 -17.594 1.00 97.81 96 SER A CA 1
ATOM 720 C C . SER A 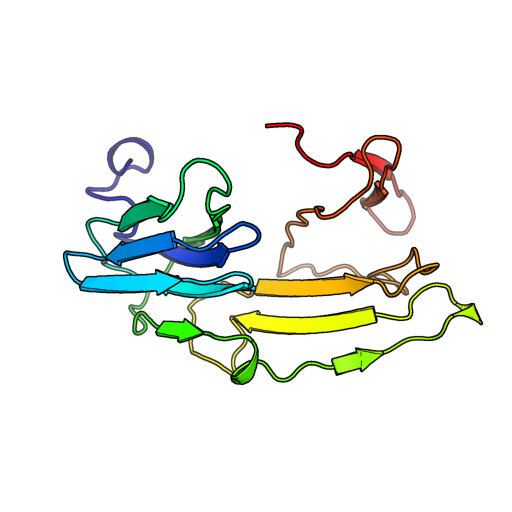1 96 ? 13.171 -4.221 -16.654 1.00 97.81 96 SER A C 1
ATOM 722 O O . SER A 1 96 ? 13.453 -3.888 -15.506 1.00 97.81 96 SER A O 1
ATOM 724 N N . ASN A 1 97 ? 11.935 -4.057 -17.136 1.00 97.81 97 ASN A N 1
ATOM 725 C CA . ASN A 1 97 ? 10.837 -3.467 -16.364 1.00 97.81 97 ASN A CA 1
ATOM 726 C C . ASN A 1 97 ? 9.537 -4.280 -16.429 1.00 97.81 97 ASN A C 1
ATOM 728 O O . ASN A 1 97 ? 8.466 -3.747 -16.109 1.00 97.81 97 ASN A O 1
ATOM 732 N N . ARG A 1 98 ? 9.610 -5.553 -16.842 1.00 98.38 98 ARG A N 1
ATOM 733 C CA . ARG A 1 98 ? 8.471 -6.470 -16.792 1.00 98.38 98 ARG A CA 1
ATOM 734 C C . ARG A 1 98 ? 8.022 -6.632 -15.343 1.00 98.38 98 ARG A C 1
ATOM 736 O O . ARG A 1 98 ? 8.788 -7.088 -14.495 1.00 98.38 98 ARG A O 1
ATOM 743 N N . ARG A 1 99 ? 6.784 -6.228 -15.058 1.00 98.06 99 ARG A N 1
ATOM 744 C CA . ARG A 1 99 ? 6.254 -6.153 -13.690 1.00 98.06 99 ARG A CA 1
ATOM 745 C C . ARG A 1 99 ? 4.737 -6.214 -13.643 1.00 98.06 99 ARG A C 1
ATOM 747 O O . ARG A 1 99 ? 4.080 -5.832 -14.610 1.00 98.06 99 ARG A O 1
ATOM 754 N N . THR A 1 100 ? 4.199 -6.621 -12.501 1.00 97.75 100 THR A N 1
ATOM 755 C CA . THR A 1 100 ? 2.760 -6.618 -12.213 1.00 97.75 100 THR A CA 1
ATOM 756 C C . THR A 1 100 ? 2.456 -5.591 -11.132 1.00 97.75 100 THR A C 1
ATOM 758 O O . THR A 1 100 ? 3.040 -5.633 -10.052 1.00 97.75 100 THR A O 1
ATOM 761 N N . ILE A 1 101 ? 1.548 -4.661 -11.428 1.00 97.00 101 ILE A N 1
ATOM 762 C CA . ILE A 1 101 ? 1.109 -3.601 -10.515 1.00 97.00 101 ILE A CA 1
ATOM 763 C C . ILE A 1 101 ? -0.252 -3.986 -9.935 1.00 97.00 101 ILE A C 1
ATOM 765 O O . ILE A 1 101 ? -1.211 -4.159 -10.684 1.00 97.00 101 ILE A O 1
ATOM 769 N N . ASN A 1 102 ? -0.338 -4.053 -8.609 1.00 97.25 102 ASN A N 1
ATOM 770 C CA . ASN A 1 102 ? -1.544 -4.357 -7.843 1.00 97.25 102 ASN A CA 1
ATOM 771 C C . ASN A 1 102 ? -1.968 -3.094 -7.075 1.00 97.25 102 ASN A C 1
ATOM 773 O O . ASN A 1 102 ? -1.295 -2.674 -6.132 1.00 97.25 102 ASN A O 1
ATOM 777 N N . LYS A 1 103 ? -3.055 -2.445 -7.498 1.00 96.56 103 LYS A N 1
ATOM 778 C CA . LYS A 1 103 ? -3.556 -1.191 -6.912 1.00 96.56 103 LYS A CA 1
ATOM 779 C C . LYS A 1 103 ? -4.582 -1.475 -5.806 1.00 96.56 103 LYS A C 1
ATOM 781 O O . LYS A 1 103 ? -5.731 -1.760 -6.115 1.00 96.56 103 LYS A O 1
ATOM 786 N N . TYR A 1 104 ? -4.173 -1.386 -4.540 1.00 98.00 104 TYR A N 1
ATOM 787 C CA . TYR A 1 104 ? -5.032 -1.720 -3.394 1.00 98.00 104 TYR A CA 1
ATOM 788 C C . TYR A 1 104 ? -5.928 -0.559 -2.977 1.00 98.00 104 TYR A C 1
ATOM 790 O O . TYR A 1 104 ? -7.144 -0.705 -2.920 1.00 98.00 104 TYR A O 1
ATOM 798 N N . PHE A 1 105 ? -5.331 0.602 -2.692 1.00 98.19 105 PHE A N 1
ATOM 799 C CA . PHE A 1 105 ? -6.075 1.784 -2.269 1.00 98.19 105 PHE A CA 1
ATOM 800 C C . PHE A 1 105 ? -6.041 2.826 -3.374 1.00 98.19 105 PHE A C 1
ATOM 802 O O . PHE A 1 105 ? -5.123 3.638 -3.456 1.00 98.19 105 PHE A O 1
ATOM 809 N N . VAL A 1 106 ? -7.023 2.736 -4.267 1.00 97.31 106 VAL A N 1
ATOM 810 C CA . VAL A 1 106 ? -7.261 3.659 -5.380 1.00 97.31 106 VAL A CA 1
ATOM 811 C C . VAL A 1 106 ? -8.769 3.879 -5.541 1.00 97.31 106 VAL A C 1
ATOM 813 O O . VAL A 1 106 ? -9.536 3.016 -5.105 1.00 97.31 106 VAL A O 1
ATOM 816 N N . PRO A 1 107 ? -9.206 4.979 -6.187 1.00 96.94 107 PRO A N 1
ATOM 817 C CA . PRO A 1 107 ? -10.627 5.320 -6.301 1.00 96.94 107 PRO A CA 1
ATOM 818 C C . PRO A 1 107 ? -11.517 4.216 -6.885 1.00 96.94 107 PRO A C 1
ATOM 820 O O . PRO A 1 107 ? -12.672 4.100 -6.493 1.00 96.94 107 PRO A O 1
ATOM 823 N N . ASP A 1 108 ? -10.976 3.381 -7.777 1.00 95.56 108 ASP A N 1
ATOM 824 C CA . ASP A 1 108 ? -11.718 2.274 -8.395 1.00 95.56 108 ASP A CA 1
ATOM 825 C C . ASP A 1 108 ? -12.050 1.135 -7.407 1.00 95.56 108 ASP A C 1
ATOM 827 O O . ASP A 1 108 ? -12.926 0.320 -7.682 1.00 95.56 108 ASP A O 1
ATOM 831 N N . VAL A 1 109 ? -11.357 1.059 -6.262 1.00 96.56 109 VAL A N 1
ATOM 832 C CA . VAL A 1 109 ? -11.511 -0.018 -5.265 1.00 96.56 109 VAL A CA 1
ATOM 833 C C . VAL A 1 109 ? -12.265 0.464 -4.023 1.00 96.56 109 VAL A C 1
ATOM 835 O O . VAL A 1 109 ? -13.106 -0.266 -3.481 1.00 96.56 109 VAL A O 1
ATOM 838 N N . LEU A 1 110 ? -11.951 1.668 -3.536 1.00 98.06 110 LEU A N 1
ATOM 839 C CA . LEU A 1 110 ? -12.576 2.278 -2.362 1.00 98.06 110 LEU A CA 1
ATOM 840 C C . LEU A 1 110 ? -12.303 3.786 -2.271 1.00 98.06 110 LEU A C 1
ATOM 842 O O . LEU A 1 110 ? -11.362 4.312 -2.866 1.00 98.06 110 LEU A O 1
ATOM 846 N N . GLU A 1 111 ? -13.098 4.464 -1.448 1.00 98.62 111 GLU A N 1
ATOM 847 C CA . GLU A 1 111 ? -12.898 5.869 -1.105 1.00 98.62 111 GLU A CA 1
ATOM 848 C C . GLU A 1 111 ? -11.871 6.038 0.024 1.00 98.62 111 GLU A C 1
ATOM 850 O O . GLU A 1 111 ? -11.828 5.265 0.981 1.00 98.62 111 GLU A O 1
ATOM 855 N N . THR A 1 112 ? -11.056 7.087 -0.084 1.00 98.75 112 THR A N 1
ATOM 856 C CA . THR A 1 112 ? -10.060 7.514 0.912 1.00 98.75 112 THR A CA 1
ATOM 857 C C . THR A 1 112 ? -10.016 9.046 0.933 1.00 98.75 112 THR A C 1
ATOM 859 O O . THR A 1 112 ? -10.514 9.690 0.007 1.00 98.75 112 THR A O 1
ATOM 862 N N . CYS A 1 113 ? -9.436 9.668 1.964 1.00 98.56 113 CYS A N 1
ATOM 863 C CA . CYS A 1 113 ? -9.239 11.123 1.960 1.00 98.56 113 CYS A CA 1
ATOM 864 C C . CYS A 1 113 ? -8.112 11.540 1.007 1.00 98.56 113 CYS A C 1
ATOM 866 O O . CYS A 1 113 ? -8.277 12.467 0.217 1.00 98.56 113 CYS A O 1
ATOM 868 N N . GLN A 1 114 ? -6.944 10.909 1.135 1.00 98.56 114 GLN A N 1
ATOM 869 C CA . GLN A 1 114 ? -5.758 11.241 0.341 1.00 98.56 114 GLN A CA 1
ATOM 870 C C . GLN A 1 114 ? -4.790 10.071 0.149 1.00 98.56 114 GLN A C 1
ATOM 872 O O . GLN A 1 114 ? -3.894 10.153 -0.693 1.00 98.56 114 GLN A O 1
ATOM 877 N N . LEU A 1 115 ? -4.919 9.008 0.946 1.00 98.56 115 LEU A N 1
ATOM 878 C CA . LEU A 1 115 ? -4.009 7.878 0.890 1.00 98.56 115 LEU A CA 1
ATOM 879 C C . LEU A 1 115 ? -4.243 7.039 -0.373 1.00 98.56 115 LEU A C 1
ATOM 881 O O . LEU A 1 115 ? -5.348 6.584 -0.645 1.00 98.56 115 LEU A O 1
ATOM 885 N N . SER A 1 116 ? -3.174 6.760 -1.114 1.00 98.38 116 SER A N 1
ATOM 886 C CA . SER A 1 116 ? -3.180 5.740 -2.162 1.00 98.38 116 SER A CA 1
ATOM 887 C C . SER A 1 116 ? -2.014 4.786 -1.973 1.00 98.38 116 SER A C 1
ATOM 889 O O . SER A 1 116 ? -0.907 5.214 -1.650 1.00 98.38 116 SER A O 1
ATOM 891 N N . MET A 1 117 ? -2.259 3.489 -2.148 1.00 98.50 117 MET A N 1
ATOM 892 C CA . MET A 1 117 ? -1.242 2.452 -1.966 1.00 98.50 117 MET A CA 1
ATOM 893 C C . MET A 1 117 ? -1.391 1.350 -3.009 1.00 98.50 117 MET A C 1
ATOM 895 O O . MET A 1 117 ? -2.494 0.991 -3.426 1.00 98.50 117 MET A O 1
ATOM 899 N N . GLY A 1 118 ? -0.256 0.780 -3.391 1.00 97.19 118 GLY A N 1
ATOM 900 C CA . GLY A 1 118 ? -0.183 -0.363 -4.283 1.00 97.19 118 GLY A CA 1
ATOM 901 C C . GLY A 1 118 ? 1.050 -1.208 -3.995 1.00 97.19 118 GLY A C 1
ATOM 902 O O . GLY A 1 118 ? 1.942 -0.802 -3.252 1.00 97.19 118 GLY A O 1
ATOM 903 N N . LEU A 1 119 ? 1.081 -2.385 -4.607 1.00 97.38 119 LEU A N 1
ATOM 904 C CA . LEU A 1 119 ? 2.184 -3.333 -4.553 1.00 97.38 119 LEU A CA 1
ATOM 905 C C . LEU A 1 119 ? 2.584 -3.674 -5.983 1.00 97.38 119 LEU A C 1
ATOM 907 O O . LEU A 1 119 ? 1.770 -4.173 -6.762 1.00 97.38 119 LEU A O 1
ATOM 911 N N . THR A 1 120 ? 3.845 -3.433 -6.316 1.00 97.62 120 THR A N 1
ATOM 912 C CA . THR A 1 120 ? 4.410 -3.797 -7.615 1.00 97.62 120 THR A CA 1
ATOM 913 C C . THR A 1 120 ? 5.427 -4.907 -7.429 1.00 97.62 120 THR A C 1
ATOM 915 O O . THR A 1 120 ? 6.325 -4.789 -6.602 1.00 97.62 120 THR A O 1
ATOM 918 N N . GLU A 1 121 ? 5.303 -5.961 -8.227 1.00 97.19 121 GLU A N 1
ATOM 919 C CA . GLU A 1 121 ? 6.222 -7.095 -8.240 1.00 97.19 121 GLU A CA 1
ATOM 920 C C . GLU A 1 121 ? 6.965 -7.136 -9.575 1.00 97.19 121 GLU A C 1
ATOM 922 O O . GLU A 1 121 ? 6.344 -7.143 -10.643 1.00 97.19 121 GLU A O 1
ATOM 927 N N . LEU A 1 122 ? 8.297 -7.124 -9.516 1.00 98.06 122 LEU A N 1
ATOM 928 C CA . LEU A 1 122 ? 9.147 -7.288 -10.692 1.00 98.06 122 LEU A CA 1
ATOM 929 C C . LEU A 1 122 ? 9.215 -8.771 -11.069 1.00 98.06 122 LEU A C 1
ATOM 931 O O . LEU A 1 122 ? 9.371 -9.630 -10.204 1.00 98.06 122 LEU A O 1
ATOM 935 N N . ALA A 1 123 ? 9.111 -9.073 -12.363 1.00 98.00 123 ALA A N 1
ATOM 936 C CA . ALA A 1 123 ? 9.347 -10.430 -12.844 1.00 98.00 123 ALA A CA 1
ATOM 937 C C . ALA A 1 123 ? 10.839 -10.798 -12.692 1.00 98.00 123 ALA A C 1
ATOM 939 O O . ALA A 1 123 ? 11.692 -9.909 -12.786 1.00 98.00 123 ALA A O 1
ATOM 940 N N . PRO A 1 124 ? 11.194 -12.087 -12.527 1.00 97.75 124 PRO A N 1
ATOM 941 C CA . PRO A 1 124 ? 12.592 -12.511 -12.463 1.00 97.75 124 PRO A CA 1
ATOM 942 C C . PRO A 1 124 ? 13.433 -11.939 -13.616 1.00 97.75 124 PRO A C 1
ATOM 944 O O . PRO A 1 124 ? 13.001 -11.938 -14.770 1.00 97.75 124 PRO A O 1
ATOM 947 N N . GLY A 1 125 ? 14.617 -11.410 -13.296 1.00 97.31 125 GLY A N 1
ATOM 948 C CA . GLY A 1 125 ? 15.514 -10.759 -14.263 1.00 97.31 125 GLY A CA 1
ATOM 949 C C . GLY A 1 125 ? 15.175 -9.300 -14.611 1.00 97.31 125 GLY A C 1
ATOM 950 O O . GLY A 1 125 ? 15.860 -8.700 -15.440 1.00 97.31 125 GLY A O 1
ATOM 951 N N . ASN A 1 126 ? 14.150 -8.706 -13.990 1.00 98.19 126 ASN A N 1
ATOM 952 C CA . ASN A 1 126 ? 13.770 -7.307 -14.198 1.00 98.19 126 ASN A CA 1
ATOM 953 C C . ASN A 1 126 ? 14.126 -6.449 -12.980 1.00 98.19 126 ASN A C 1
ATOM 955 O O . ASN A 1 126 ? 13.948 -6.882 -11.845 1.00 98.19 126 ASN A O 1
ATOM 959 N N . LEU A 1 127 ? 14.634 -5.236 -13.221 1.00 97.25 127 LEU A N 1
ATOM 960 C CA . LEU A 1 127 ? 15.283 -4.398 -12.202 1.00 97.25 127 LEU A CA 1
ATOM 961 C C . LEU A 1 127 ? 14.667 -2.995 -12.072 1.00 97.25 127 LEU A C 1
ATOM 963 O O . LEU A 1 127 ? 14.806 -2.348 -11.035 1.00 97.25 127 LEU A O 1
ATOM 967 N N . TRP A 1 128 ? 13.974 -2.507 -13.103 1.00 96.25 128 TRP A N 1
ATOM 968 C CA . TRP A 1 128 ? 13.397 -1.165 -13.138 1.00 96.25 128 TRP A CA 1
ATOM 969 C C . TRP A 1 128 ? 11.912 -1.168 -12.787 1.00 96.25 128 TRP A C 1
ATOM 971 O O . TRP A 1 128 ? 11.096 -1.828 -13.429 1.00 96.25 128 TRP A O 1
ATOM 981 N N . ASN A 1 129 ? 11.541 -0.338 -11.812 1.00 87.38 129 ASN A N 1
ATOM 982 C CA . ASN A 1 129 ? 10.145 -0.042 -11.505 1.00 87.38 129 ASN A CA 1
ATOM 983 C C . ASN A 1 129 ? 9.649 1.202 -12.276 1.00 87.38 129 ASN A C 1
ATOM 985 O O . ASN A 1 129 ? 9.117 1.086 -13.383 1.00 87.38 129 ASN A O 1
ATOM 989 N N . THR A 1 130 ? 9.839 2.403 -11.717 1.00 84.56 130 THR A N 1
ATOM 990 C CA . THR A 1 130 ? 9.313 3.666 -12.267 1.00 84.56 130 THR A CA 1
ATOM 991 C C . THR A 1 130 ? 10.271 4.266 -13.295 1.00 84.56 130 THR A C 1
ATOM 993 O O . THR A 1 130 ? 11.064 5.147 -12.975 1.00 84.56 130 THR A O 1
ATOM 996 N N . MET A 1 131 ? 10.196 3.781 -14.537 1.00 89.06 131 MET A N 1
ATOM 997 C CA . MET A 1 131 ? 10.923 4.348 -15.678 1.00 89.06 131 MET A CA 1
ATOM 998 C C . MET A 1 131 ? 10.013 4.459 -16.917 1.00 89.06 131 MET A C 1
ATOM 1000 O O . MET A 1 131 ? 9.414 3.448 -17.298 1.00 89.06 131 MET A O 1
ATOM 1004 N N . PRO A 1 132 ? 9.907 5.646 -17.558 1.00 91.56 132 PRO A N 1
ATOM 1005 C CA . PRO A 1 132 ? 10.550 6.916 -17.186 1.00 91.56 132 PRO A CA 1
ATOM 1006 C C . PRO A 1 132 ? 10.042 7.477 -15.843 1.00 91.56 132 PRO A C 1
ATOM 1008 O O . PRO A 1 132 ? 8.893 7.253 -15.457 1.00 91.56 132 PRO A O 1
ATOM 1011 N N . CYS A 1 133 ? 10.921 8.174 -15.117 1.00 94.88 133 CYS A N 1
ATOM 1012 C CA . CYS A 1 133 ? 10.606 8.779 -13.823 1.00 94.88 133 CYS A CA 1
ATOM 1013 C C . CYS A 1 133 ? 9.786 10.072 -13.975 1.00 94.88 133 CYS A C 1
ATOM 1015 O O . CYS A 1 133 ? 9.639 10.619 -15.069 1.00 94.88 133 CYS A O 1
ATOM 1017 N N . HIS A 1 134 ? 9.226 10.558 -12.869 1.00 96.31 134 HIS A N 1
ATOM 1018 C CA . HIS A 1 134 ? 8.418 11.774 -12.839 1.00 96.31 134 HIS A CA 1
ATOM 1019 C C . HIS A 1 134 ? 8.521 12.476 -11.481 1.00 96.31 134 HIS A C 1
ATOM 1021 O O . HIS A 1 134 ? 8.934 11.878 -10.490 1.00 96.31 134 HIS A O 1
ATOM 1027 N N . THR A 1 135 ? 8.097 13.738 -11.431 1.00 95.44 135 THR A N 1
ATOM 1028 C CA . THR A 1 135 ? 7.892 14.495 -10.190 1.00 95.44 135 THR A CA 1
ATOM 1029 C C . THR A 1 135 ? 6.453 14.984 -10.108 1.00 95.44 135 THR A C 1
ATOM 1031 O O . THR A 1 135 ? 5.763 15.134 -11.123 1.00 95.44 135 THR A O 1
ATOM 1034 N N . HIS A 1 136 ? 5.967 15.208 -8.890 1.00 96.06 136 HIS A N 1
ATOM 1035 C CA . HIS A 1 136 ? 4.630 15.723 -8.624 1.00 96.06 136 HIS A CA 1
ATOM 1036 C C . HIS A 1 136 ? 4.725 16.844 -7.587 1.00 96.06 136 HIS A C 1
ATOM 1038 O O . HIS A 1 136 ? 5.059 16.582 -6.443 1.00 96.06 136 HIS A O 1
ATOM 1044 N N . GLU A 1 137 ? 4.361 18.077 -7.941 1.00 94.19 137 GLU A N 1
ATOM 1045 C CA . GLU A 1 137 ? 4.403 19.209 -6.989 1.00 94.19 137 GLU A CA 1
ATOM 1046 C C . GLU A 1 137 ? 3.352 19.106 -5.868 1.00 94.19 137 GLU A C 1
ATOM 1048 O O . GLU A 1 137 ? 3.465 19.736 -4.824 1.00 94.19 137 GLU A O 1
ATOM 1053 N N . ARG A 1 138 ? 2.280 18.337 -6.095 1.00 97.25 138 ARG A N 1
ATOM 1054 C CA . ARG A 1 138 ? 1.092 18.287 -5.219 1.00 97.25 138 ARG A CA 1
ATOM 1055 C C . ARG A 1 138 ? 0.947 16.975 -4.451 1.00 97.25 138 ARG A C 1
ATOM 1057 O O . ARG A 1 138 ? -0.074 16.765 -3.805 1.00 97.25 138 ARG A O 1
ATOM 1064 N N . ARG A 1 139 ? 1.908 16.061 -4.590 1.00 97.75 139 ARG A N 1
ATOM 1065 C CA . ARG A 1 139 ? 1.892 14.730 -3.972 1.00 97.75 139 ARG A CA 1
ATOM 1066 C C . ARG A 1 139 ? 3.294 14.360 -3.519 1.00 97.75 139 ARG A C 1
ATOM 1068 O O . ARG A 1 139 ? 4.272 14.896 -4.022 1.00 97.75 139 ARG A O 1
ATOM 1075 N N . MET A 1 140 ? 3.368 13.408 -2.605 1.00 98.12 140 MET A N 1
ATOM 1076 C CA . MET A 1 140 ? 4.607 12.750 -2.217 1.00 98.12 140 MET A CA 1
ATOM 1077 C C . MET A 1 140 ? 4.385 11.240 -2.220 1.00 98.12 140 MET A C 1
ATOM 1079 O O . MET A 1 140 ? 3.244 10.784 -2.138 1.00 98.12 140 MET A O 1
ATOM 1083 N N . GLU A 1 141 ? 5.468 10.483 -2.340 1.00 98.12 141 GLU A N 1
ATOM 1084 C CA . GLU A 1 141 ? 5.440 9.024 -2.343 1.00 98.12 141 GLU A CA 1
ATOM 1085 C C . GLU A 1 141 ? 6.458 8.485 -1.342 1.00 98.12 141 GLU A C 1
ATOM 1087 O O . GLU A 1 141 ? 7.490 9.107 -1.079 1.00 98.12 141 GLU A O 1
ATOM 1092 N N . VAL A 1 142 ? 6.166 7.307 -0.798 1.00 97.94 142 VAL A N 1
ATOM 1093 C CA . VAL A 1 142 ? 7.076 6.535 0.047 1.00 97.94 142 VAL A CA 1
ATOM 1094 C C . VAL A 1 142 ? 7.190 5.145 -0.560 1.00 97.94 142 VAL A C 1
ATOM 1096 O O . VAL A 1 142 ? 6.179 4.502 -0.831 1.00 97.94 142 VAL A O 1
ATOM 1099 N N . TYR A 1 143 ? 8.423 4.685 -0.765 1.00 97.31 143 TYR A N 1
ATOM 1100 C CA . TYR A 1 143 ? 8.708 3.356 -1.294 1.00 97.31 143 TYR A CA 1
ATOM 1101 C C . TYR A 1 143 ? 9.200 2.448 -0.173 1.00 97.31 143 TYR A C 1
ATOM 1103 O O . TYR A 1 143 ? 10.044 2.831 0.637 1.00 97.31 143 TYR A O 1
ATOM 1111 N N . PHE A 1 144 ? 8.685 1.224 -0.161 1.00 97.44 144 PHE A N 1
ATOM 1112 C CA . PHE A 1 144 ? 9.119 0.162 0.730 1.00 97.44 144 PHE A CA 1
ATOM 1113 C C . PHE A 1 144 ? 9.483 -1.064 -0.112 1.00 97.44 144 PHE A C 1
ATOM 1115 O O . PHE A 1 144 ? 8.631 -1.632 -0.794 1.00 97.44 144 PHE A O 1
ATOM 1122 N N . TYR A 1 145 ? 10.766 -1.428 -0.095 1.00 96.81 145 TYR A N 1
ATOM 1123 C CA . TYR A 1 145 ? 11.314 -2.556 -0.847 1.00 96.81 145 TYR A CA 1
ATOM 1124 C C . TYR A 1 145 ? 11.431 -3.785 0.061 1.00 96.81 145 TYR A C 1
ATOM 1126 O O . TYR A 1 145 ? 11.934 -3.688 1.180 1.00 96.81 145 TYR A O 1
ATOM 1134 N N . PHE A 1 146 ? 10.960 -4.932 -0.424 1.00 95.94 146 PHE A N 1
ATOM 1135 C CA . PHE A 1 146 ? 10.959 -6.220 0.274 1.00 95.94 146 PHE A CA 1
ATOM 1136 C C . PHE A 1 146 ? 11.012 -7.366 -0.749 1.00 95.94 146 PHE A C 1
ATOM 1138 O O . PHE A 1 146 ? 11.023 -7.105 -1.951 1.00 95.94 146 PHE A O 1
ATOM 1145 N N . ASN A 1 147 ? 11.033 -8.621 -0.280 1.00 94.94 147 ASN A N 1
ATOM 1146 C CA . ASN A 1 147 ? 11.197 -9.817 -1.123 1.00 94.94 147 ASN A CA 1
ATOM 1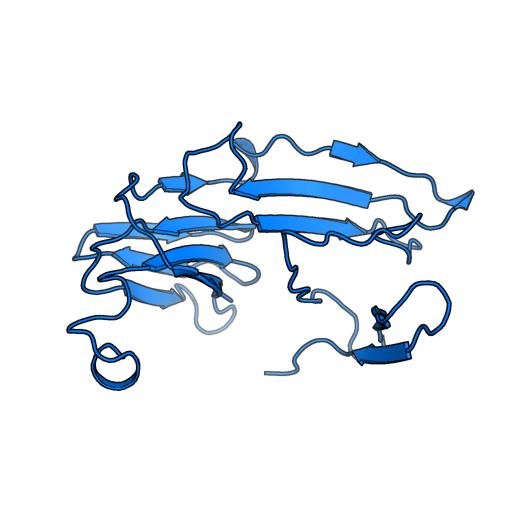147 C C . ASN A 1 147 ? 12.449 -9.741 -2.011 1.00 94.94 147 ASN A C 1
ATOM 1149 O O . ASN A 1 147 ? 12.398 -9.959 -3.217 1.00 94.94 147 ASN A O 1
ATOM 1153 N N . MET A 1 148 ? 13.572 -9.402 -1.385 1.00 95.38 148 MET A N 1
ATOM 1154 C CA . MET A 1 148 ? 14.888 -9.364 -2.013 1.00 95.38 148 MET A CA 1
ATOM 1155 C C . MET A 1 148 ? 15.800 -10.375 -1.328 1.00 95.38 148 MET A C 1
ATOM 1157 O O . MET A 1 148 ? 15.672 -10.582 -0.118 1.00 95.38 148 MET A O 1
ATOM 1161 N N . ASP A 1 149 ? 16.733 -10.940 -2.089 1.00 94.50 149 ASP A N 1
ATOM 1162 C CA . ASP A 1 149 ? 17.796 -11.781 -1.543 1.00 94.50 149 ASP A CA 1
ATOM 1163 C C . ASP A 1 149 ? 18.693 -10.987 -0.579 1.00 94.50 149 ASP A C 1
ATOM 1165 O O . ASP A 1 149 ? 18.806 -9.759 -0.649 1.00 94.50 149 ASP A O 1
ATOM 1169 N N . ASP A 1 150 ? 19.337 -11.700 0.344 1.00 93.00 150 ASP A N 1
ATOM 1170 C CA . ASP A 1 150 ? 20.123 -11.120 1.439 1.00 93.00 150 ASP A CA 1
ATOM 1171 C C . ASP A 1 150 ? 21.365 -10.337 0.985 1.00 93.00 150 ASP A C 1
ATOM 1173 O O . ASP A 1 150 ? 21.869 -9.493 1.732 1.00 93.00 150 ASP A O 1
ATOM 1177 N N . ASP A 1 151 ? 21.881 -10.646 -0.201 1.00 95.00 151 ASP A N 1
ATOM 1178 C CA . ASP A 1 151 ? 23.022 -10.004 -0.852 1.00 95.00 151 ASP A CA 1
ATOM 1179 C C . ASP A 1 151 ? 22.601 -9.022 -1.959 1.00 95.00 151 ASP A C 1
ATOM 1181 O O . ASP A 1 151 ? 23.447 -8.330 -2.532 1.00 95.00 151 ASP A O 1
ATOM 1185 N N . ALA A 1 152 ? 21.297 -8.895 -2.221 1.00 96.38 152 ALA A N 1
ATOM 1186 C CA . ALA A 1 152 ? 20.758 -7.931 -3.165 1.00 96.38 152 ALA A CA 1
ATOM 1187 C C . ALA A 1 152 ? 20.593 -6.538 -2.534 1.00 96.38 152 ALA A C 1
ATOM 1189 O O . ALA A 1 152 ? 20.427 -6.364 -1.321 1.00 96.38 152 ALA A O 1
ATOM 1190 N N . CYS A 1 153 ? 20.595 -5.515 -3.388 1.00 97.31 153 CYS A N 1
ATOM 1191 C CA . CYS A 1 153 ? 20.304 -4.138 -3.006 1.00 97.31 153 CYS A CA 1
ATOM 1192 C C . CYS A 1 153 ? 19.488 -3.421 -4.087 1.00 97.31 153 CYS A C 1
ATOM 1194 O O . CYS A 1 153 ? 19.454 -3.835 -5.246 1.00 97.31 153 CYS A O 1
ATOM 1196 N N . VAL A 1 154 ? 18.841 -2.323 -3.699 1.00 97.94 154 VAL A N 1
ATOM 1197 C CA . VAL A 1 154 ? 18.185 -1.384 -4.614 1.00 97.94 154 VAL A CA 1
ATOM 1198 C C . VAL A 1 154 ? 18.914 -0.052 -4.546 1.00 97.94 154 VAL A C 1
ATOM 1200 O O . VAL A 1 154 ? 19.079 0.521 -3.471 1.00 97.94 154 VAL A O 1
ATOM 1203 N N . PHE A 1 155 ? 19.292 0.480 -5.704 1.00 98.12 155 PHE A N 1
ATOM 1204 C CA . PHE A 1 155 ? 19.697 1.876 -5.840 1.00 98.12 155 PHE A CA 1
ATOM 1205 C C . PHE A 1 155 ? 18.445 2.725 -6.063 1.00 98.12 155 PHE A C 1
ATOM 1207 O O . PHE A 1 155 ? 17.987 2.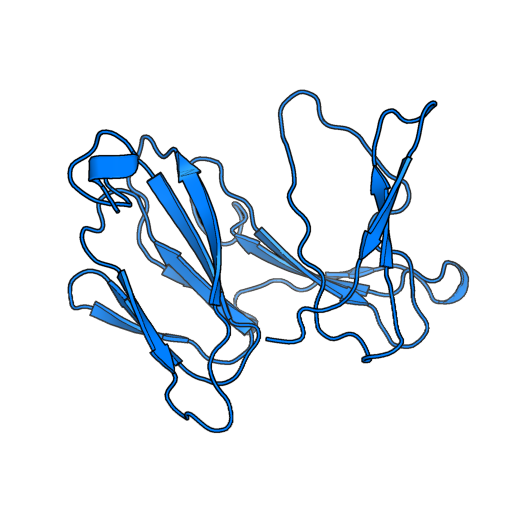896 -7.194 1.00 98.12 155 PHE A O 1
ATOM 1214 N N . HIS A 1 156 ? 17.862 3.234 -4.980 1.00 98.12 156 HIS A N 1
ATOM 1215 C CA . HIS A 1 156 ? 16.687 4.093 -5.064 1.00 98.12 156 HIS A CA 1
ATOM 1216 C C . HIS A 1 156 ? 17.105 5.492 -5.520 1.00 98.12 156 HIS A C 1
ATOM 1218 O O . HIS A 1 156 ? 17.767 6.216 -4.775 1.00 98.12 156 HIS A O 1
ATOM 1224 N N . MET A 1 157 ? 16.734 5.859 -6.746 1.00 98.19 157 MET A N 1
ATOM 1225 C CA . MET A 1 157 ? 17.016 7.173 -7.325 1.00 98.19 157 MET A CA 1
ATOM 1226 C C . MET A 1 157 ? 16.014 8.212 -6.811 1.00 98.19 157 MET A C 1
ATOM 1228 O O . MET A 1 157 ? 14.809 7.975 -6.827 1.00 98.19 157 MET A O 1
ATOM 1232 N N . MET A 1 158 ? 16.507 9.379 -6.398 1.00 98.19 158 MET A N 1
ATOM 1233 C CA . MET A 1 158 ? 15.703 10.496 -5.890 1.00 98.19 158 MET A CA 1
ATOM 1234 C C . MET A 1 158 ? 16.339 11.852 -6.241 1.00 98.19 158 MET A C 1
ATOM 1236 O O . MET A 1 158 ? 17.438 11.906 -6.787 1.00 98.19 158 MET A O 1
ATOM 1240 N N . GLY A 1 159 ? 15.679 12.958 -5.892 1.00 97.50 159 GLY A N 1
ATOM 1241 C CA . GLY A 1 159 ? 16.162 14.321 -6.157 1.00 97.50 159 GLY A CA 1
ATOM 1242 C C . GLY A 1 159 ? 15.543 14.950 -7.407 1.00 97.50 159 GLY A C 1
ATOM 1243 O O . GLY A 1 159 ? 14.663 14.371 -8.042 1.00 97.50 159 GLY A O 1
ATOM 1244 N N . GLN A 1 160 ? 15.974 16.169 -7.740 1.00 97.56 160 GLN A N 1
ATOM 1245 C CA . GLN A 1 160 ? 15.513 16.848 -8.954 1.00 97.56 160 GLN A CA 1
ATOM 1246 C C . GLN A 1 160 ? 16.036 16.125 -10.208 1.00 97.56 160 GLN A C 1
ATOM 1248 O O . GLN A 1 160 ? 17.130 15.563 -10.158 1.00 97.56 160 GLN A O 1
ATOM 1253 N N . PRO A 1 161 ? 15.331 16.182 -11.358 1.00 97.19 161 PRO A N 1
ATOM 1254 C CA . PRO A 1 161 ? 15.735 15.447 -12.562 1.00 97.19 161 PRO A CA 1
ATOM 1255 C C . PRO A 1 161 ? 17.159 15.740 -13.060 1.00 97.19 161 PRO A C 1
ATOM 1257 O O . PRO A 1 161 ? 17.788 14.864 -13.642 1.00 97.19 161 PRO A O 1
ATOM 1260 N N . GLN A 1 162 ? 17.672 16.953 -12.825 1.00 97.88 162 GLN A N 1
ATOM 1261 C CA . GLN A 1 162 ? 19.030 17.370 -13.211 1.00 97.88 162 GLN A CA 1
ATOM 1262 C C . GLN A 1 162 ? 20.056 17.250 -12.071 1.00 97.88 162 GLN A C 1
ATOM 1264 O O . GLN A 1 162 ? 21.232 17.537 -12.261 1.00 97.88 162 GLN A O 1
ATOM 1269 N N . GLU A 1 163 ? 19.626 16.831 -10.880 1.00 98.19 163 GLU A N 1
ATOM 1270 C CA . GLU A 1 163 ? 20.472 16.694 -9.695 1.00 98.19 163 GLU A CA 1
ATOM 1271 C C . GLU A 1 163 ? 20.076 15.441 -8.902 1.00 98.19 163 GLU A C 1
ATOM 1273 O O . GLU A 1 163 ? 19.758 15.471 -7.710 1.00 98.19 163 GLU A O 1
ATOM 1278 N N . THR A 1 164 ? 20.066 14.300 -9.586 1.00 98.25 164 THR A N 1
ATOM 1279 C CA . THR A 1 164 ? 19.698 13.037 -8.952 1.00 98.25 164 THR A CA 1
ATOM 1280 C C . THR A 1 164 ? 20.716 12.637 -7.883 1.00 98.25 164 THR A C 1
ATOM 1282 O O . THR A 1 164 ? 21.924 12.873 -8.001 1.00 98.25 164 THR A O 1
ATOM 1285 N N . ARG A 1 165 ? 20.227 11.988 -6.834 1.00 98.50 165 ARG A N 1
ATOM 1286 C CA . ARG A 1 165 ? 20.991 11.270 -5.811 1.00 98.50 165 ARG A CA 1
ATOM 1287 C C . ARG A 1 165 ? 20.425 9.862 -5.691 1.00 98.50 165 ARG A C 1
ATOM 1289 O O . ARG A 1 165 ? 19.372 9.562 -6.253 1.00 98.50 165 ARG A O 1
ATOM 1296 N N . HIS A 1 166 ? 21.116 9.002 -4.958 1.00 98.50 166 HIS A N 1
ATOM 1297 C CA . HIS A 1 166 ? 20.624 7.664 -4.679 1.00 98.50 166 HIS A CA 1
ATOM 1298 C C . HIS A 1 166 ? 20.795 7.300 -3.210 1.00 98.50 166 HIS A C 1
ATOM 1300 O O . HIS A 1 166 ? 21.675 7.820 -2.524 1.00 98.50 166 HIS A O 1
ATOM 1306 N N . ILE A 1 167 ? 19.964 6.367 -2.762 1.00 98.31 167 ILE A N 1
ATOM 1307 C CA . ILE A 1 167 ? 20.118 5.657 -1.496 1.00 98.31 167 ILE A CA 1
ATOM 1308 C C . ILE A 1 167 ? 20.255 4.177 -1.837 1.00 98.31 167 ILE A C 1
ATOM 1310 O O . ILE A 1 167 ? 19.421 3.628 -2.556 1.00 98.31 167 ILE A O 1
ATOM 1314 N N . VAL A 1 168 ? 21.308 3.534 -1.333 1.00 97.94 168 VAL A N 1
ATOM 1315 C CA . VAL A 1 168 ? 21.446 2.076 -1.420 1.00 97.94 168 VAL A CA 1
ATOM 1316 C C . VAL A 1 168 ? 20.606 1.460 -0.307 1.00 97.94 168 VAL A C 1
ATOM 1318 O O . VAL A 1 168 ? 20.831 1.732 0.871 1.00 97.94 168 VAL A O 1
ATOM 1321 N N . MET A 1 169 ? 19.609 0.670 -0.688 1.00 96.81 169 MET A N 1
ATOM 1322 C CA . MET A 1 169 ? 18.636 0.061 0.214 1.00 96.81 169 MET A CA 1
ATOM 1323 C C . MET A 1 169 ? 18.762 -1.463 0.188 1.00 96.81 169 MET A C 1
ATOM 1325 O O . MET A 1 169 ? 19.051 -2.051 -0.851 1.00 96.81 169 MET A O 1
ATOM 1329 N N . HIS A 1 170 ? 18.483 -2.095 1.323 1.00 94.25 170 HIS A N 1
ATOM 1330 C CA . HIS A 1 170 ? 18.397 -3.548 1.477 1.00 94.25 170 HIS A CA 1
ATOM 1331 C C . HIS A 1 170 ? 17.058 -3.914 2.120 1.00 94.25 170 HIS A C 1
ATOM 1333 O O . HIS A 1 170 ? 16.415 -3.063 2.742 1.00 94.25 170 HIS A O 1
ATOM 1339 N N . THR A 1 171 ? 16.649 -5.178 2.006 1.00 84.38 171 THR A N 1
ATOM 1340 C CA . THR A 1 171 ? 15.491 -5.671 2.760 1.00 84.38 171 THR A CA 1
ATOM 1341 C C . THR A 1 171 ? 15.795 -5.669 4.265 1.00 84.38 171 THR A C 1
ATOM 1343 O O . THR A 1 171 ? 16.928 -5.905 4.691 1.00 84.38 171 THR A O 1
ATOM 1346 N N . SER A 1 172 ? 14.787 -5.378 5.090 1.00 63.09 172 SER A N 1
ATOM 1347 C CA . SER A 1 172 ? 14.918 -5.435 6.552 1.00 63.09 172 SER A CA 1
ATOM 1348 C C . SER A 1 172 ? 15.222 -6.866 7.004 1.00 63.09 172 SER A C 1
ATOM 1350 O O . SER A 1 172 ? 14.448 -7.778 6.723 1.00 63.09 172 SER A O 1
ATOM 1352 N N . ARG A 1 173 ? 16.311 -7.052 7.764 1.00 52.81 173 ARG A N 1
ATOM 1353 C CA . ARG A 1 173 ? 16.686 -8.326 8.415 1.00 52.81 173 ARG A CA 1
ATOM 1354 C C . ARG A 1 173 ? 16.019 -8.560 9.779 1.00 52.81 173 ARG A C 1
ATOM 1356 O O . ARG A 1 173 ? 16.540 -9.319 10.595 1.00 52.81 173 ARG A O 1
ATOM 1363 N N . ARG A 1 174 ? 14.916 -7.881 10.079 1.00 37.66 174 ARG A N 1
ATOM 1364 C CA . ARG A 1 174 ? 14.185 -8.040 11.344 1.00 37.66 174 ARG A CA 1
ATOM 1365 C C . ARG A 1 174 ? 12.691 -8.041 11.102 1.00 37.66 174 ARG A C 1
ATOM 1367 O O . ARG A 1 174 ? 12.251 -7.207 10.275 1.00 37.66 174 ARG A O 1
#

pLDDT: mean 95.83, std 7.49, range [37.66, 98.88]

InterPro domains:
  IPR007045 5-keto 4-deoxyuronate isomerase [NF002091] (3-171)
  IPR007045 5-keto 4-deoxyuronate isomerase [PTHR38461] (2-171)
  IPR011051 RmlC-like cupin domain superfamily [SSF51182] (2-171)
  IPR014710 RmlC-like jelly roll fold [G3DSA:2.60.120.10] (1-173)
  IPR021120 KduI/IolB isomerase [PF04962] (8-163)

Foldseek 3Di:
DQVVVVGDADQQFKKKKKFWQWAWWWKAFPNRIDTAGHRKMKIAWHPGHDIDITAPDPVTGTDIDMDMDGHDDGWDIDIFHQVLWDKDFDDDLVQLAGKIKTWGDDVVRGDDRDDTDIDIDGDPNHQDHQPPHDDDPVDDDDDDDDPDDQPDWHFDWDDDPVDIDTDTGDHDPD

Radius of gyration: 17.49 Å; chains: 1; bounding box: 39×38×46 Å

Organism: Escherichia coli (NCBI:txid562)